Protein AF-A0A2V9K7S3-F1 (afdb_monomer_lite)

Foldseek 3Di:
DDDDDDDDDDDPDPPLPDLQQLPFDWDDDPPFIDGVPDTDDAQEDEADQADADPVRARHDDLVVLLVVLLVCSVVSGAEYEYQDQHPVSSVVSCNVSSHHYHHHHPLVVQVVVCVPPVSVVVSVVSVVVRVVD

Radius of gyration: 20.44 Å; chains: 1; bounding box: 36×41×75 Å

Sequence (133 aa):
MHANSATVASSPRPAQPEALSTSLRATVRGKFLWVGEEKFYIRGVTYGPFHPDPNGVSYPQPRVVEQDFAAIAANGLNTVRTYDVPPRWLLDLAEERGLRVMVGLQVEQRASFLDDAKVARQIKELVRSKVRA

pLDDT: mean 82.66, std 17.87, range [35.38, 97.94]

Structure (mmCIF, N/CA/C/O backbone):
data_AF-A0A2V9K7S3-F1
#
_entry.id   AF-A0A2V9K7S3-F1
#
loop_
_atom_site.group_PDB
_atom_site.id
_atom_site.type_symbol
_atom_site.label_atom_id
_atom_site.label_alt_id
_atom_site.label_comp_id
_atom_site.label_asym_id
_atom_site.label_entity_id
_atom_site.label_seq_id
_atom_site.pdbx_PDB_ins_code
_atom_site.Cartn_x
_atom_site.Cartn_y
_atom_site.Cartn_z
_atom_site.occupancy
_atom_site.B_iso_or_equiv
_atom_site.auth_seq_id
_atom_site.auth_comp_id
_atom_site.auth_asym_id
_atom_site.auth_atom_id
_atom_site.pdbx_PDB_model_num
ATOM 1 N N . MET A 1 1 ? 0.426 -26.180 53.635 1.00 41.84 1 MET A N 1
ATOM 2 C CA . MET A 1 1 ? 0.395 -26.171 52.157 1.00 41.84 1 MET A CA 1
ATOM 3 C C . MET A 1 1 ? -0.465 -24.989 51.730 1.00 41.84 1 MET A C 1
ATOM 5 O O . MET A 1 1 ? -1.677 -25.081 51.833 1.00 41.84 1 MET A O 1
ATOM 9 N N . HIS A 1 2 ? 0.142 -23.854 51.379 1.00 35.38 2 HIS A N 1
ATOM 10 C CA . HIS A 1 2 ? -0.584 -22.650 50.958 1.00 35.38 2 HIS A CA 1
ATOM 11 C C . HIS A 1 2 ? -0.548 -22.567 49.428 1.00 35.38 2 HIS A C 1
ATOM 13 O O . HIS A 1 2 ? 0.516 -22.347 48.853 1.00 35.38 2 HIS A O 1
ATOM 19 N N . ALA A 1 3 ? -1.688 -22.796 48.775 1.00 39.16 3 ALA A N 1
ATOM 20 C CA . ALA A 1 3 ? -1.844 -22.632 47.334 1.00 39.16 3 ALA A CA 1
ATOM 21 C C . ALA A 1 3 ? -2.161 -21.162 47.030 1.00 39.16 3 ALA A C 1
ATOM 23 O O . ALA A 1 3 ? -3.238 -20.670 47.362 1.00 39.16 3 ALA A O 1
ATOM 24 N N . ASN A 1 4 ? -1.209 -20.455 46.424 1.00 38.03 4 ASN A N 1
ATOM 25 C CA . ASN A 1 4 ? -1.393 -19.082 45.972 1.00 38.03 4 ASN A CA 1
ATOM 26 C C . ASN A 1 4 ? -2.030 -19.113 44.573 1.00 38.03 4 ASN A C 1
ATOM 28 O O . ASN A 1 4 ? -1.351 -19.385 43.585 1.00 38.03 4 ASN A O 1
ATOM 32 N N . SER A 1 5 ? -3.344 -18.900 44.495 1.00 44.62 5 SER A N 1
ATOM 33 C CA . SER A 1 5 ? -4.050 -18.751 43.218 1.00 44.62 5 SER A CA 1
ATOM 34 C C . SER A 1 5 ? -3.884 -17.316 42.729 1.00 44.62 5 SER A C 1
ATOM 36 O O . SER A 1 5 ? -4.606 -16.418 43.152 1.00 44.62 5 SER A O 1
ATOM 38 N N . ALA A 1 6 ? -2.903 -17.092 41.856 1.00 42.22 6 ALA A N 1
ATOM 39 C CA . ALA A 1 6 ? -2.756 -15.830 41.147 1.00 42.22 6 ALA A CA 1
ATOM 40 C C . ALA A 1 6 ? -3.720 -15.811 39.953 1.00 42.22 6 ALA A C 1
ATOM 42 O O . ALA A 1 6 ? -3.490 -16.459 38.933 1.00 42.22 6 ALA A O 1
ATOM 43 N N . THR A 1 7 ? -4.815 -15.066 40.091 1.00 44.69 7 THR A N 1
ATOM 44 C CA . THR A 1 7 ? -5.692 -14.692 38.981 1.00 44.69 7 THR A CA 1
ATOM 45 C C . THR A 1 7 ? -4.878 -13.893 37.966 1.00 44.69 7 THR A C 1
ATOM 47 O O . THR A 1 7 ? -4.470 -12.763 38.238 1.00 44.69 7 THR A O 1
ATOM 50 N N . VAL A 1 8 ? -4.618 -14.476 36.795 1.00 44.69 8 VAL A N 1
ATOM 51 C CA . VAL A 1 8 ? -3.992 -13.769 35.674 1.00 44.69 8 VAL A CA 1
ATOM 52 C C . VAL A 1 8 ? -5.015 -12.769 35.141 1.00 44.69 8 VAL A C 1
ATOM 54 O O . VAL A 1 8 ? -5.975 -13.144 34.470 1.00 44.69 8 VAL A O 1
ATOM 57 N N . ALA A 1 9 ? -4.838 -11.494 35.483 1.00 46.19 9 ALA A N 1
ATOM 58 C CA . ALA A 1 9 ? -5.613 -10.406 34.909 1.00 46.19 9 ALA A CA 1
ATOM 59 C C . ALA A 1 9 ? -5.381 -10.383 33.391 1.00 46.19 9 ALA A C 1
ATOM 61 O O . ALA A 1 9 ? -4.258 -10.176 32.926 1.00 46.19 9 ALA A O 1
ATOM 62 N N . SER A 1 10 ? -6.438 -10.626 32.615 1.00 46.31 10 SER A N 1
ATOM 63 C CA . SER A 1 10 ? -6.404 -10.511 31.161 1.00 46.31 10 SER A CA 1
ATOM 64 C C . SER A 1 10 ? -6.030 -9.080 30.789 1.00 46.31 10 SER A C 1
ATOM 66 O O . SER A 1 10 ? -6.754 -8.139 31.122 1.00 46.31 10 SER A O 1
ATOM 68 N N . SER A 1 11 ? -4.896 -8.914 30.115 1.00 43.00 11 SER A N 1
ATOM 69 C CA . SER A 1 11 ? -4.470 -7.625 29.580 1.00 43.00 11 SER A CA 1
ATOM 70 C C . SER A 1 11 ? -5.579 -7.058 28.683 1.00 43.00 11 SER A C 1
ATOM 72 O O . SER A 1 11 ? -6.165 -7.822 27.907 1.00 43.00 11 SER A O 1
ATOM 74 N N . PRO A 1 12 ? -5.894 -5.752 28.754 1.00 42.16 12 PRO A N 1
ATOM 75 C CA . PRO A 1 12 ? -6.865 -5.161 27.850 1.00 42.16 12 PRO A CA 1
ATOM 76 C C . PRO A 1 12 ? -6.378 -5.375 26.417 1.00 42.16 12 PRO A C 1
ATOM 78 O O . PRO A 1 12 ? -5.248 -5.020 26.071 1.00 42.16 12 PRO A O 1
ATOM 81 N N . ARG A 1 13 ? -7.226 -6.002 25.592 1.00 43.88 13 ARG A N 1
ATOM 82 C CA . ARG A 1 13 ? -7.010 -6.101 24.147 1.00 43.88 13 ARG A CA 1
ATOM 83 C C . ARG A 1 13 ? -6.736 -4.669 23.662 1.00 43.88 13 ARG A C 1
ATOM 85 O O . ARG A 1 13 ? -7.557 -3.803 23.974 1.00 43.88 13 ARG A O 1
ATOM 92 N N . PRO A 1 14 ? -5.608 -4.385 22.979 1.00 44.47 14 PRO A N 1
ATOM 93 C CA . PRO A 1 14 ? -5.368 -3.049 22.451 1.00 44.47 14 PRO A CA 1
ATOM 94 C C . PRO A 1 14 ? -6.609 -2.653 21.658 1.00 44.47 14 PRO A C 1
ATOM 96 O O . PRO A 1 14 ? -7.099 -3.464 20.865 1.00 44.47 14 PRO A O 1
ATOM 99 N N . ALA A 1 15 ? -7.157 -1.471 21.961 1.00 47.06 15 ALA A N 1
ATOM 100 C CA . ALA A 1 15 ? -8.336 -0.947 21.289 1.00 47.06 15 ALA A CA 1
ATOM 101 C C . ALA A 1 15 ? -8.159 -1.186 19.789 1.00 47.06 15 ALA A C 1
ATOM 103 O O . ALA A 1 15 ? -7.101 -0.857 19.239 1.00 47.06 15 ALA A O 1
ATOM 104 N N . GLN A 1 16 ? -9.133 -1.855 19.163 1.00 47.66 16 GLN A N 1
ATOM 105 C CA . GLN A 1 16 ? -9.128 -1.990 17.714 1.00 47.66 16 GLN A CA 1
ATOM 106 C C . GLN A 1 16 ? -9.009 -0.565 17.181 1.00 47.66 16 GLN A C 1
ATOM 108 O O . GLN A 1 16 ? -9.857 0.256 17.532 1.00 47.66 16 GLN A O 1
ATOM 113 N N . PRO A 1 17 ? -7.924 -0.226 16.465 1.00 52.06 17 PRO A N 1
ATOM 114 C CA . PRO A 1 17 ? -7.767 1.129 15.985 1.00 52.06 17 PRO A CA 1
ATOM 115 C C . PRO A 1 17 ? -8.982 1.409 15.123 1.00 52.06 17 PRO A C 1
ATOM 117 O O . PRO A 1 17 ? -9.282 0.609 14.231 1.00 52.06 17 PRO A O 1
ATOM 120 N N . GLU A 1 18 ? -9.692 2.489 15.446 1.00 56.56 18 GLU A N 1
ATOM 121 C CA . GLU A 1 18 ? -10.752 3.004 14.593 1.00 56.56 18 GLU A CA 1
ATOM 122 C C . GLU A 1 18 ? -10.210 2.990 13.168 1.00 56.56 18 GLU A C 1
ATOM 124 O O . GLU A 1 18 ? -9.086 3.438 12.913 1.00 56.56 18 GLU A O 1
ATOM 129 N N . ALA A 1 19 ? -10.934 2.321 12.271 1.00 57.72 19 ALA A N 1
ATOM 130 C CA . ALA A 1 19 ? -10.472 2.123 10.913 1.00 57.72 19 ALA A CA 1
ATOM 131 C C . ALA A 1 19 ? -10.294 3.504 10.277 1.00 57.72 19 ALA A C 1
ATOM 133 O O . ALA A 1 19 ? -11.262 4.159 9.897 1.00 57.72 19 ALA A O 1
ATOM 134 N N . LEU A 1 20 ? -9.042 3.963 10.220 1.00 63.09 20 LEU A N 1
ATOM 135 C CA . LEU A 1 20 ? -8.672 5.221 9.597 1.00 63.09 20 LEU A CA 1
ATOM 136 C C . LEU A 1 20 ? -9.272 5.263 8.203 1.00 63.09 20 LEU A C 1
ATOM 138 O O . LEU A 1 20 ? -8.989 4.371 7.402 1.00 63.09 20 LEU A O 1
ATOM 142 N N . SER A 1 21 ? -10.062 6.304 7.918 1.00 70.25 21 SER A N 1
ATOM 143 C CA . SER A 1 21 ? -10.736 6.456 6.628 1.00 70.25 21 SER A CA 1
ATOM 144 C C . SER A 1 21 ? -9.747 6.192 5.493 1.00 70.25 21 SER A C 1
ATOM 146 O O . SER A 1 21 ? -8.756 6.910 5.319 1.00 70.25 21 SER A O 1
ATOM 148 N N . THR A 1 22 ? -9.999 5.129 4.736 1.00 73.88 22 THR A N 1
ATOM 149 C CA . THR A 1 22 ? -9.253 4.745 3.531 1.00 73.88 22 THR A CA 1
ATOM 150 C C . THR A 1 22 ? -9.383 5.810 2.442 1.00 73.88 22 THR A C 1
ATOM 152 O O . THR A 1 22 ? -8.452 5.995 1.658 1.00 73.88 22 THR A O 1
ATOM 155 N N . SER A 1 23 ? -10.469 6.585 2.475 1.00 78.19 23 SER A N 1
ATOM 156 C CA . SER A 1 23 ? -10.797 7.671 1.548 1.00 78.19 23 SER A CA 1
ATOM 157 C C . SER A 1 23 ? -9.907 8.911 1.718 1.00 78.19 23 SER A C 1
ATOM 159 O O . SER A 1 23 ? -9.746 9.699 0.786 1.00 78.19 23 SER A O 1
ATOM 161 N N . LEU A 1 24 ? -9.292 9.102 2.892 1.00 89.56 24 LEU A N 1
ATOM 162 C CA . LEU A 1 24 ? -8.356 10.203 3.113 1.00 89.56 24 LEU A CA 1
ATOM 163 C C . LEU A 1 24 ? -6.993 9.914 2.474 1.00 89.56 24 LEU A C 1
ATOM 165 O O . LEU A 1 24 ? -6.425 8.822 2.588 1.00 89.56 24 LEU A O 1
ATOM 169 N N . ARG A 1 25 ? -6.415 10.930 1.831 1.00 91.38 25 ARG A N 1
ATOM 170 C CA . ARG A 1 25 ? -5.087 10.826 1.222 1.00 91.38 25 ARG A CA 1
ATOM 171 C C . ARG A 1 25 ? -4.004 10.741 2.299 1.00 91.38 25 ARG A C 1
ATOM 173 O O . ARG A 1 25 ? -3.931 11.596 3.179 1.00 91.38 25 ARG A O 1
ATOM 180 N N . ALA A 1 26 ? -3.118 9.752 2.180 1.00 92.88 26 ALA A N 1
ATOM 181 C CA . ALA A 1 26 ? -1.927 9.675 3.016 1.00 92.88 26 ALA A CA 1
ATOM 182 C C . ALA A 1 26 ? -0.937 10.799 2.660 1.00 92.88 26 ALA A C 1
ATOM 184 O O . ALA A 1 26 ? -0.692 11.081 1.483 1.00 92.88 26 ALA A O 1
ATOM 185 N N . THR A 1 27 ? -0.354 11.430 3.674 1.00 95.56 27 THR A N 1
ATOM 186 C CA . THR A 1 27 ? 0.618 12.523 3.538 1.00 95.56 27 THR A CA 1
ATOM 187 C C . THR A 1 27 ? 1.884 12.233 4.334 1.00 95.56 27 THR A C 1
ATOM 189 O O . THR A 1 27 ? 1.887 11.419 5.257 1.00 95.56 27 THR A O 1
ATOM 192 N N . VAL A 1 28 ? 2.979 12.894 3.964 1.00 97.06 28 VAL A N 1
ATOM 193 C CA . VAL A 1 28 ? 4.254 12.822 4.684 1.00 97.06 28 VAL A CA 1
ATOM 194 C C . VAL A 1 28 ? 4.374 14.059 5.569 1.00 97.06 28 VAL A C 1
ATOM 196 O O . VAL A 1 28 ? 4.297 15.179 5.068 1.00 97.06 28 VAL A O 1
ATOM 199 N N . ARG A 1 29 ? 4.593 13.870 6.875 1.00 96.25 29 ARG A N 1
ATOM 200 C CA . ARG A 1 29 ? 4.978 14.949 7.802 1.00 96.25 29 ARG A CA 1
ATOM 201 C C . ARG A 1 29 ? 6.294 14.553 8.475 1.00 96.25 29 ARG A C 1
ATOM 203 O O . ARG A 1 29 ? 6.337 13.641 9.308 1.00 96.25 29 ARG A O 1
ATOM 210 N N . GLY A 1 30 ? 7.388 15.197 8.069 1.00 95.25 30 GLY A N 1
ATOM 211 C CA . GLY A 1 30 ? 8.742 14.791 8.454 1.00 95.25 30 GLY A CA 1
ATOM 212 C C . GLY A 1 30 ? 9.060 13.376 7.958 1.00 95.2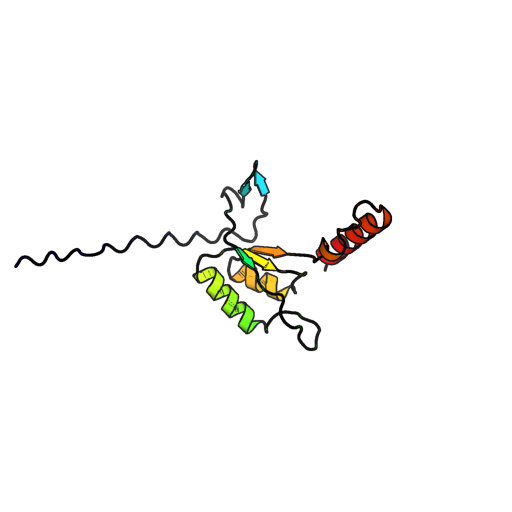5 30 GLY A C 1
ATOM 213 O O . GLY A 1 30 ? 8.969 13.102 6.768 1.00 95.25 30 GLY A O 1
ATOM 214 N N . LYS A 1 31 ? 9.401 12.463 8.875 1.00 94.38 31 LYS A N 1
ATOM 215 C CA . LYS A 1 31 ? 9.710 11.051 8.565 1.00 94.38 31 LYS A CA 1
ATOM 216 C C . LYS A 1 31 ? 8.521 10.091 8.692 1.00 94.38 31 LYS A C 1
ATOM 218 O O . LYS A 1 31 ? 8.712 8.879 8.665 1.00 94.38 31 LYS A O 1
ATOM 223 N N . PHE A 1 32 ? 7.318 10.609 8.928 1.00 96.50 32 PHE A N 1
ATOM 224 C CA . PHE A 1 32 ? 6.147 9.802 9.260 1.00 96.50 32 PHE A CA 1
ATOM 225 C C . PHE A 1 32 ? 5.029 9.969 8.233 1.00 96.50 32 PHE A C 1
ATOM 227 O O . PHE A 1 32 ? 4.883 11.033 7.628 1.00 96.50 32 PHE A O 1
ATOM 234 N N . LEU A 1 33 ? 4.225 8.917 8.082 1.00 95.81 33 LEU A N 1
ATOM 235 C CA . LEU A 1 33 ? 3.001 8.927 7.289 1.00 95.81 33 LEU A CA 1
ATOM 236 C C . LEU A 1 33 ? 1.817 9.344 8.159 1.00 95.81 33 LEU A C 1
ATOM 238 O O . LEU A 1 33 ? 1.763 8.999 9.339 1.00 95.81 33 LEU A O 1
ATOM 242 N N . TRP A 1 34 ? 0.883 10.076 7.566 1.00 95.94 34 TRP A N 1
ATOM 243 C CA . TRP A 1 34 ? -0.312 10.595 8.227 1.00 95.94 34 TRP A CA 1
ATOM 244 C C . TRP A 1 34 ? -1.537 10.419 7.343 1.00 95.94 34 TRP A C 1
ATOM 246 O O . TRP A 1 34 ? -1.446 10.565 6.124 1.00 95.94 34 TRP A O 1
ATOM 256 N N . VAL A 1 35 ? -2.678 10.135 7.962 1.00 93.62 35 VAL A N 1
ATOM 257 C CA . VAL A 1 35 ? -3.995 10.061 7.324 1.00 93.62 35 VAL A CA 1
ATOM 258 C C . VAL A 1 35 ? -4.918 10.984 8.110 1.00 93.62 35 VAL A C 1
ATOM 260 O O . VAL A 1 35 ? -5.186 10.734 9.281 1.00 93.62 35 VAL A O 1
ATOM 263 N N . GLY A 1 36 ? -5.356 12.082 7.489 1.00 92.00 36 GLY A N 1
ATOM 264 C CA . GLY A 1 36 ? -5.989 13.172 8.235 1.00 92.00 36 GLY A CA 1
ATOM 265 C C . GLY A 1 36 ? -5.032 13.728 9.294 1.00 92.00 36 GLY A C 1
ATOM 266 O O . GLY A 1 36 ? -3.879 14.034 8.982 1.00 92.00 36 GLY A O 1
ATOM 267 N N . GLU A 1 37 ? -5.499 13.800 10.539 1.00 92.25 37 GLU A N 1
ATOM 268 C CA . GLU A 1 37 ? -4.714 14.250 11.697 1.00 92.25 37 GLU A CA 1
ATOM 269 C C . GLU A 1 37 ? -4.098 13.111 12.509 1.00 92.25 37 GLU A C 1
ATOM 271 O O . GLU A 1 37 ? -3.504 13.342 13.559 1.00 92.25 37 GLU A O 1
ATOM 276 N N . GLU A 1 38 ? -4.175 11.880 12.012 1.00 92.12 38 GLU A N 1
ATOM 277 C CA . GLU A 1 38 ? -3.624 10.724 12.700 1.00 92.12 38 GLU A CA 1
ATOM 278 C C . GLU A 1 38 ? -2.346 10.223 12.046 1.00 92.12 38 GLU A C 1
ATOM 280 O O . GLU A 1 38 ? -2.221 10.094 10.822 1.00 92.12 38 GLU A O 1
ATOM 285 N N . LYS A 1 39 ? -1.374 9.898 12.896 1.00 94.81 39 LYS A N 1
ATOM 286 C CA . LYS A 1 39 ? -0.130 9.280 12.463 1.00 94.81 39 LYS A CA 1
ATOM 287 C C . LYS A 1 39 ? -0.396 7.835 12.052 1.00 94.81 39 LYS A C 1
ATOM 289 O O . LYS A 1 39 ? -0.786 7.001 12.865 1.00 94.81 39 LYS A O 1
ATOM 294 N N . PHE A 1 40 ? -0.103 7.524 10.798 1.00 95.06 40 PHE A N 1
ATOM 295 C CA . PHE A 1 40 ? -0.353 6.220 10.210 1.00 95.06 40 PHE A CA 1
ATOM 296 C C . PHE A 1 40 ? 0.857 5.294 10.372 1.00 95.06 40 PHE A C 1
ATOM 298 O O . PHE A 1 40 ? 1.889 5.457 9.716 1.00 95.06 40 PHE A O 1
ATOM 305 N N . TYR A 1 41 ? 0.719 4.294 11.243 1.00 95.62 41 TYR A N 1
ATOM 306 C CA . TYR A 1 41 ? 1.679 3.199 11.375 1.00 95.62 41 TYR A CA 1
ATOM 307 C C . TYR A 1 41 ? 1.263 2.029 10.482 1.00 95.62 41 TYR A C 1
ATOM 309 O O . TYR A 1 41 ? 0.220 1.410 10.702 1.00 95.62 41 TYR A O 1
ATOM 317 N N . ILE A 1 42 ? 2.090 1.708 9.486 1.00 95.50 42 ILE A N 1
ATOM 318 C CA . ILE A 1 42 ? 1.857 0.559 8.606 1.00 95.50 42 ILE A CA 1
ATOM 319 C C . ILE A 1 42 ? 2.068 -0.731 9.402 1.00 95.50 42 ILE A C 1
ATOM 321 O O . ILE A 1 42 ? 3.170 -1.010 9.870 1.00 95.50 42 ILE A O 1
ATOM 325 N N . ARG A 1 43 ? 1.013 -1.538 9.504 1.00 96.75 43 ARG A N 1
ATOM 326 C CA . ARG A 1 43 ? 1.049 -2.932 9.960 1.00 96.75 43 ARG A CA 1
ATOM 327 C C . ARG A 1 43 ? 0.660 -3.784 8.766 1.00 96.75 43 ARG A C 1
ATOM 329 O O . ARG A 1 43 ? -0.514 -4.095 8.564 1.00 96.75 43 ARG A O 1
ATOM 336 N N . GLY A 1 44 ? 1.651 -3.988 7.906 1.00 95.94 44 GLY A N 1
ATOM 337 C CA . GLY A 1 44 ? 1.461 -4.510 6.564 1.00 95.94 44 GLY A CA 1
ATOM 338 C C . GLY A 1 44 ? 1.779 -5.992 6.431 1.00 95.94 44 GLY A C 1
ATOM 339 O O . GLY A 1 44 ? 2.675 -6.495 7.104 1.00 95.94 44 GLY A O 1
ATOM 340 N N . VAL A 1 45 ? 1.094 -6.656 5.502 1.00 97.44 45 VAL A N 1
ATOM 341 C CA . VAL A 1 45 ? 1.429 -8.004 5.026 1.00 97.44 45 VAL A CA 1
ATOM 342 C C . VAL A 1 45 ? 1.565 -8.011 3.503 1.00 97.44 45 VAL A C 1
ATOM 344 O O . VAL A 1 45 ? 0.919 -7.231 2.805 1.00 97.44 45 VAL A O 1
ATOM 347 N N . THR A 1 46 ? 2.434 -8.860 2.965 1.00 95.94 46 THR A N 1
ATOM 348 C CA . THR A 1 46 ? 2.545 -9.090 1.518 1.00 95.94 46 THR A CA 1
ATOM 349 C C . THR A 1 46 ? 1.458 -10.046 1.045 1.00 95.94 46 THR A C 1
ATOM 351 O O . THR A 1 46 ? 1.251 -11.086 1.666 1.00 95.94 46 THR A O 1
ATOM 354 N N . TYR A 1 47 ? 0.801 -9.723 -0.067 1.00 95.38 47 TYR A N 1
ATOM 355 C CA . TYR A 1 47 ? -0.260 -10.539 -0.651 1.00 95.38 47 TYR A CA 1
ATOM 356 C C . TYR A 1 47 ? 0.114 -10.924 -2.089 1.00 95.38 47 TYR A C 1
ATOM 358 O O . TYR A 1 47 ? 0.036 -10.107 -3.010 1.00 95.38 47 TYR A O 1
ATOM 366 N N . GLY A 1 48 ? 0.584 -12.163 -2.256 1.00 90.38 48 GLY A N 1
ATOM 367 C CA . GLY A 1 48 ? 1.116 -12.708 -3.508 1.00 90.38 48 GLY A CA 1
ATOM 368 C C . GLY A 1 48 ? 2.654 -12.721 -3.580 1.00 90.38 48 GLY A C 1
ATOM 369 O O . GLY A 1 48 ? 3.315 -12.491 -2.564 1.00 90.38 48 GLY A O 1
ATOM 370 N N . PRO A 1 49 ? 3.234 -12.975 -4.769 1.00 86.31 49 PRO A N 1
ATOM 371 C CA . PRO A 1 49 ? 2.538 -13.285 -6.021 1.00 86.31 49 PRO A CA 1
ATOM 372 C C . PRO A 1 49 ? 1.857 -14.661 -5.977 1.00 86.31 49 PRO A C 1
ATOM 374 O O . PRO A 1 49 ? 2.386 -15.602 -5.390 1.00 86.31 49 PRO A O 1
ATOM 377 N N . PHE A 1 50 ? 0.688 -14.774 -6.607 1.00 89.94 50 PHE A N 1
ATOM 378 C CA . PHE A 1 50 ? -0.026 -16.043 -6.763 1.00 89.94 50 PHE A CA 1
ATOM 379 C C . PHE A 1 50 ? 0.131 -16.580 -8.185 1.00 89.94 50 PHE A C 1
ATOM 381 O O . PHE A 1 50 ? 0.493 -15.842 -9.103 1.00 89.94 50 PHE A O 1
ATOM 388 N N . HIS A 1 51 ? -0.155 -17.869 -8.369 1.00 86.31 51 HIS A N 1
ATOM 389 C CA . HIS A 1 51 ? -0.222 -18.449 -9.705 1.00 86.31 51 HIS A CA 1
ATOM 390 C C . HIS A 1 51 ? -1.360 -17.779 -10.499 1.00 86.31 51 HIS A C 1
ATOM 392 O O . HIS A 1 51 ? -2.466 -17.677 -9.961 1.00 86.31 51 HIS A O 1
ATOM 398 N N . PRO A 1 52 ? -1.122 -17.327 -11.745 1.00 83.38 52 PRO A N 1
ATOM 399 C CA . PRO A 1 52 ? -2.165 -16.728 -12.566 1.00 83.38 52 PRO A CA 1
ATOM 400 C C . PRO A 1 52 ? -3.273 -17.730 -12.888 1.00 83.38 52 PRO A C 1
ATOM 402 O O . PRO A 1 52 ? -3.018 -18.919 -13.103 1.00 83.38 52 PRO A O 1
ATOM 405 N N . ASP A 1 53 ? -4.507 -17.243 -12.933 1.00 82.12 53 ASP A N 1
ATOM 406 C CA . ASP A 1 53 ? -5.635 -17.981 -13.491 1.00 82.12 53 ASP A CA 1
ATOM 407 C C . ASP A 1 53 ? -5.544 -18.045 -15.040 1.00 82.12 53 ASP A C 1
ATOM 409 O O . ASP A 1 53 ? -4.661 -17.424 -15.643 1.00 82.12 53 ASP A O 1
ATOM 413 N N . PRO A 1 54 ? -6.445 -18.776 -15.727 1.00 83.75 54 PRO A N 1
ATOM 414 C CA . PRO A 1 54 ? -6.472 -18.816 -17.193 1.00 83.75 54 PRO A CA 1
ATOM 415 C C . PRO A 1 54 ? -6.660 -17.452 -17.880 1.00 83.75 54 PRO A C 1
ATOM 417 O O . PRO A 1 54 ? -6.358 -17.329 -19.064 1.00 83.75 54 PRO A O 1
ATOM 420 N N . ASN A 1 55 ? -7.138 -16.432 -17.159 1.00 79.12 55 ASN A N 1
ATOM 421 C CA . ASN A 1 55 ? -7.298 -15.062 -17.651 1.00 79.12 55 ASN A CA 1
ATOM 422 C C . ASN A 1 55 ? -6.060 -14.189 -17.371 1.00 79.12 55 ASN A C 1
ATOM 424 O O . ASN A 1 55 ? -6.071 -12.993 -17.663 1.00 79.12 55 ASN A O 1
ATOM 428 N N . GLY A 1 56 ? -4.994 -14.763 -16.802 1.00 78.31 56 GLY A N 1
ATOM 429 C CA . GLY A 1 56 ? -3.761 -14.061 -16.455 1.00 78.31 56 GLY A CA 1
ATOM 430 C C . GLY A 1 56 ? -3.835 -13.263 -15.149 1.00 78.31 56 GLY A C 1
ATOM 431 O O . GLY A 1 56 ? -2.917 -12.495 -14.862 1.00 78.31 56 GLY A O 1
ATOM 432 N N . VAL A 1 57 ? -4.894 -13.422 -14.347 1.00 80.19 57 VAL A N 1
ATOM 433 C CA . VAL A 1 57 ? -5.042 -12.735 -13.059 1.00 80.19 57 VAL A CA 1
ATOM 434 C C . VAL A 1 57 ? -4.308 -13.520 -11.978 1.00 80.19 57 VAL A C 1
ATOM 436 O O . VAL A 1 57 ? -4.701 -14.622 -11.606 1.00 80.19 57 VAL A O 1
ATOM 439 N N . SER A 1 58 ? -3.250 -12.925 -11.433 1.00 87.69 58 SER A N 1
ATOM 440 C CA . SER A 1 58 ? -2.410 -13.517 -10.381 1.00 87.69 58 SER A CA 1
ATOM 441 C C . SER A 1 58 ? -2.955 -13.286 -8.969 1.00 87.69 58 SER A C 1
ATOM 443 O O . SER A 1 58 ? -2.202 -12.902 -8.072 1.00 87.69 58 SER A O 1
ATOM 445 N N . TYR A 1 59 ? -4.258 -13.506 -8.771 1.00 91.44 59 TYR A N 1
ATOM 446 C CA . TYR A 1 59 ? -4.922 -13.445 -7.465 1.00 91.44 59 TYR A CA 1
ATOM 447 C C . TYR A 1 59 ? -5.946 -14.577 -7.312 1.00 91.44 59 TYR A C 1
ATOM 449 O O . TYR A 1 59 ? -6.528 -15.008 -8.310 1.00 91.44 59 TYR A O 1
ATOM 457 N N . PRO A 1 60 ? -6.203 -15.047 -6.077 1.00 92.62 60 PRO A N 1
ATOM 458 C CA . PRO A 1 60 ? -7.298 -15.967 -5.802 1.00 92.62 60 PRO A CA 1
ATOM 459 C C . PRO A 1 60 ? -8.657 -15.404 -6.239 1.00 92.62 60 PRO A C 1
AT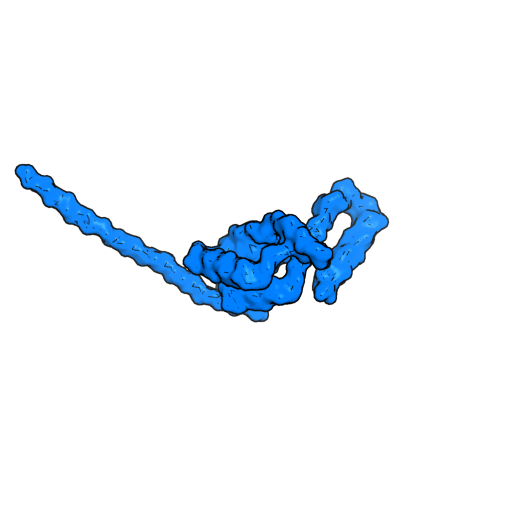OM 461 O O . PRO A 1 60 ? -8.823 -14.204 -6.459 1.00 92.62 60 PRO A O 1
ATOM 464 N N . GLN A 1 61 ? -9.657 -16.283 -6.307 1.00 92.75 61 GLN A N 1
ATOM 465 C CA . GLN A 1 61 ? -11.043 -15.893 -6.573 1.00 92.75 61 GLN A CA 1
ATOM 466 C C . GLN A 1 61 ? -11.510 -14.811 -5.576 1.00 92.75 61 GLN A C 1
ATOM 468 O O . GLN A 1 61 ? -11.170 -14.917 -4.395 1.00 92.75 61 GLN A O 1
ATOM 473 N N . PRO A 1 62 ? -12.344 -13.830 -5.982 1.00 94.06 62 PRO A N 1
ATOM 474 C CA . PRO A 1 62 ? -12.722 -12.699 -5.126 1.00 94.06 62 PRO A CA 1
ATOM 475 C C . PRO A 1 62 ? -13.251 -13.085 -3.739 1.00 94.06 62 PRO A C 1
ATOM 477 O O . PRO A 1 62 ? -12.897 -12.452 -2.752 1.00 94.06 62 PRO A O 1
ATOM 480 N N . ARG A 1 63 ? -14.022 -14.178 -3.636 1.00 95.31 63 ARG A N 1
ATOM 481 C CA . ARG A 1 63 ? -14.525 -14.694 -2.347 1.00 95.31 63 ARG A CA 1
ATOM 482 C C . ARG A 1 63 ? -13.415 -15.127 -1.387 1.00 95.31 63 ARG A C 1
ATOM 484 O O . ARG A 1 63 ? -13.571 -14.992 -0.181 1.00 95.31 63 ARG A O 1
ATOM 491 N N . VAL A 1 64 ? -12.315 -15.668 -1.909 1.00 96.12 64 VAL A N 1
ATOM 492 C CA . VAL A 1 64 ? -11.150 -16.056 -1.100 1.00 96.12 64 VAL A CA 1
ATOM 493 C C . VAL A 1 64 ? -10.422 -14.802 -0.629 1.00 96.12 64 VAL A C 1
ATOM 495 O O . VAL A 1 64 ? -10.146 -14.670 0.556 1.00 96.12 64 VAL A O 1
ATOM 498 N N . VAL A 1 65 ? -10.202 -13.839 -1.530 1.00 96.94 65 VAL A N 1
ATOM 499 C CA . VAL A 1 65 ? -9.560 -12.559 -1.185 1.00 96.94 65 VAL A CA 1
ATOM 500 C C . VAL A 1 65 ? -10.357 -11.797 -0.126 1.00 96.94 65 VAL A C 1
ATOM 502 O O . VAL A 1 65 ? -9.777 -11.247 0.805 1.00 96.94 65 VAL A O 1
ATOM 505 N N . GLU A 1 66 ? -11.686 -11.800 -0.220 1.00 97.19 66 GLU A N 1
ATOM 506 C CA . GLU A 1 66 ? -12.564 -11.196 0.782 1.00 97.19 66 GLU A CA 1
ATOM 507 C C . GLU A 1 66 ? -12.361 -11.815 2.177 1.00 97.19 66 GLU A C 1
ATOM 509 O O . GLU A 1 66 ? -12.248 -11.087 3.168 1.00 97.19 66 GLU A O 1
ATOM 514 N N . GLN A 1 67 ? -12.292 -13.148 2.256 1.00 97.94 67 GLN A N 1
ATOM 515 C CA . GLN A 1 67 ? -12.050 -13.880 3.503 1.00 97.94 67 GLN A CA 1
ATOM 516 C C . GLN A 1 67 ? -10.647 -13.606 4.053 1.00 97.94 67 GLN A C 1
ATOM 518 O O . GLN A 1 67 ? -10.497 -13.351 5.250 1.00 97.94 67 GLN A O 1
ATOM 523 N N . ASP A 1 68 ? -9.638 -13.590 3.183 1.00 97.81 68 ASP A N 1
ATOM 524 C CA . ASP A 1 68 ? -8.261 -13.269 3.549 1.00 97.81 68 ASP A CA 1
ATOM 525 C C . 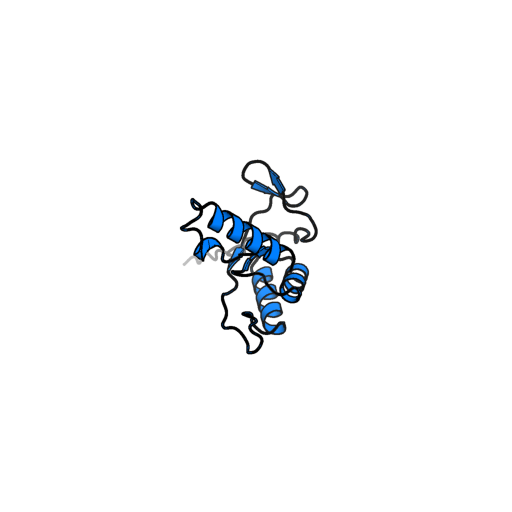ASP A 1 68 ? -8.165 -11.850 4.118 1.00 97.81 68 ASP A C 1
ATOM 527 O O . ASP A 1 68 ? -7.584 -11.640 5.182 1.00 97.81 68 ASP A O 1
ATOM 531 N N . PHE A 1 69 ? -8.770 -10.862 3.455 1.00 97.88 69 PHE A N 1
ATOM 532 C CA . PHE A 1 69 ? -8.746 -9.467 3.899 1.00 97.88 69 PHE A CA 1
ATOM 533 C C . PHE A 1 69 ? -9.503 -9.274 5.211 1.00 97.88 69 PHE A C 1
ATOM 535 O O . PHE A 1 69 ? -9.028 -8.548 6.087 1.00 97.88 69 PHE A O 1
ATOM 542 N N . ALA A 1 70 ? -10.629 -9.967 5.393 1.00 97.12 70 ALA A N 1
ATOM 543 C CA . ALA A 1 70 ? -11.336 -9.986 6.667 1.00 97.12 70 ALA A CA 1
ATOM 544 C C . ALA A 1 70 ? -10.453 -10.557 7.790 1.00 97.12 70 ALA A C 1
ATOM 546 O O . ALA A 1 70 ? -10.376 -9.968 8.870 1.00 97.12 70 ALA A O 1
ATOM 547 N N . ALA A 1 71 ? -9.732 -11.653 7.536 1.00 97.88 71 ALA A N 1
ATOM 548 C CA . ALA A 1 71 ? -8.811 -12.239 8.504 1.00 97.88 71 ALA A CA 1
ATOM 549 C C . ALA A 1 71 ? -7.621 -11.311 8.810 1.00 97.88 71 ALA A C 1
ATOM 551 O O . ALA A 1 71 ? -7.258 -11.137 9.974 1.00 97.88 71 ALA A O 1
ATOM 552 N N . ILE A 1 72 ? -7.038 -10.672 7.794 1.00 97.38 72 ILE A N 1
ATOM 553 C CA . ILE A 1 72 ? -5.945 -9.696 7.933 1.00 97.38 72 ILE A CA 1
ATOM 554 C C . ILE A 1 72 ? -6.385 -8.533 8.833 1.00 97.38 72 ILE A C 1
ATOM 556 O O . ILE A 1 72 ? -5.715 -8.237 9.827 1.00 97.38 72 ILE A O 1
ATOM 560 N N . ALA A 1 73 ? -7.536 -7.925 8.537 1.00 95.94 73 ALA A N 1
ATOM 561 C CA . ALA A 1 73 ? -8.092 -6.831 9.330 1.00 95.94 73 ALA A CA 1
ATOM 562 C C . ALA A 1 73 ? -8.421 -7.271 10.769 1.00 95.94 73 ALA A C 1
ATOM 564 O O . ALA A 1 73 ? -8.067 -6.582 11.728 1.00 95.94 73 ALA A O 1
ATOM 565 N N . ALA A 1 74 ? -9.021 -8.455 10.946 1.00 95.94 74 ALA A N 1
ATOM 566 C CA . ALA A 1 74 ? -9.352 -9.007 12.262 1.00 95.94 74 ALA A CA 1
ATOM 567 C C . ALA A 1 74 ? -8.114 -9.267 13.141 1.00 95.94 74 ALA A C 1
ATOM 569 O O . ALA A 1 74 ? -8.200 -9.183 14.367 1.00 95.94 74 ALA A O 1
ATOM 570 N N . ASN A 1 75 ? -6.953 -9.524 12.530 1.00 97.06 75 ASN A N 1
ATOM 571 C CA . ASN A 1 75 ? -5.664 -9.654 13.216 1.00 97.06 75 ASN A CA 1
ATOM 572 C C . ASN A 1 75 ? -4.965 -8.301 13.468 1.00 97.06 75 ASN A C 1
ATOM 574 O O . ASN A 1 75 ? -3.822 -8.261 13.921 1.00 97.06 75 ASN A O 1
ATOM 578 N N . GLY A 1 76 ? -5.636 -7.176 13.201 1.00 94.56 76 GLY A N 1
ATOM 579 C CA . GLY A 1 76 ? -5.126 -5.832 13.475 1.00 94.56 76 GLY A CA 1
ATOM 580 C C . GLY A 1 76 ? -4.116 -5.315 12.450 1.00 94.56 76 GLY A C 1
ATOM 581 O O . GLY A 1 76 ? -3.487 -4.279 12.684 1.00 94.56 76 GLY A O 1
ATOM 582 N N . LEU A 1 77 ? -3.949 -5.998 11.316 1.00 97.69 77 LEU A N 1
ATOM 583 C CA . LEU A 1 77 ? -3.200 -5.471 10.178 1.00 97.69 77 LEU A CA 1
ATOM 584 C C . LEU A 1 77 ? -4.052 -4.426 9.447 1.00 97.69 77 LEU A C 1
ATOM 586 O O . LEU A 1 77 ? -5.277 -4.471 9.482 1.00 97.69 77 LEU A O 1
ATOM 590 N N . ASN A 1 78 ? -3.404 -3.452 8.811 1.00 96.12 78 ASN A N 1
ATOM 591 C CA . ASN A 1 78 ? -4.093 -2.323 8.166 1.00 96.12 78 ASN A CA 1
ATOM 592 C C . ASN A 1 78 ? -3.620 -2.043 6.736 1.00 96.12 78 ASN A C 1
ATOM 594 O O . ASN A 1 78 ? -4.081 -1.093 6.106 1.00 96.12 78 ASN A O 1
ATOM 598 N N . THR A 1 79 ? -2.652 -2.815 6.242 1.00 97.50 79 THR A N 1
ATOM 599 C CA . THR A 1 79 ? -2.060 -2.598 4.923 1.00 97.50 79 THR A CA 1
ATOM 600 C C . THR A 1 79 ? -1.768 -3.930 4.247 1.00 97.50 79 THR A C 1
ATOM 602 O O . THR A 1 79 ? -1.246 -4.849 4.876 1.00 97.50 79 THR A O 1
ATOM 605 N N . VAL A 1 80 ? -2.031 -4.018 2.949 1.00 97.31 80 VAL A N 1
ATOM 606 C CA . VAL A 1 80 ? -1.552 -5.114 2.102 1.00 97.31 80 VAL A CA 1
ATOM 607 C C . VAL A 1 80 ? -0.597 -4.564 1.053 1.00 97.31 80 VAL A C 1
ATOM 609 O O . VAL A 1 80 ? -0.826 -3.494 0.493 1.00 97.31 80 VAL A O 1
ATOM 612 N N . ARG A 1 81 ? 0.503 -5.269 0.794 1.00 96.12 81 ARG A N 1
ATOM 613 C CA . ARG A 1 81 ? 1.421 -4.957 -0.305 1.00 96.12 81 ARG A CA 1
ATOM 614 C C . ARG A 1 81 ? 1.221 -5.960 -1.427 1.00 96.12 81 ARG A C 1
ATOM 616 O O . ARG A 1 81 ? 1.403 -7.156 -1.206 1.00 96.12 81 ARG A O 1
ATOM 623 N N . THR A 1 82 ? 0.921 -5.466 -2.620 1.00 94.19 82 THR A N 1
ATOM 624 C CA . THR A 1 82 ? 0.895 -6.278 -3.839 1.00 94.19 82 THR A CA 1
ATOM 625 C C . THR A 1 82 ? 2.208 -6.142 -4.596 1.00 94.19 82 THR A C 1
ATOM 627 O O . THR A 1 82 ? 2.975 -5.196 -4.395 1.00 94.19 82 THR A O 1
ATOM 630 N N . TYR A 1 83 ? 2.484 -7.107 -5.468 1.00 88.06 83 TYR A N 1
ATOM 631 C CA . TYR A 1 83 ? 3.693 -7.098 -6.289 1.00 88.06 83 TYR A CA 1
ATOM 632 C C . TYR A 1 83 ? 3.474 -6.464 -7.661 1.00 88.06 83 TYR A C 1
ATOM 634 O O . TYR A 1 83 ? 4.412 -5.882 -8.191 1.00 88.06 83 TYR A O 1
ATOM 642 N N . ASP A 1 84 ? 2.256 -6.535 -8.195 1.00 86.75 84 ASP A N 1
ATOM 643 C CA . ASP A 1 84 ? 1.849 -5.861 -9.429 1.00 86.75 84 ASP A CA 1
ATOM 644 C C . ASP A 1 84 ? 0.563 -5.049 -9.192 1.00 86.75 84 ASP A C 1
ATOM 646 O O . ASP A 1 84 ? -0.024 -5.106 -8.101 1.00 86.75 84 ASP A O 1
ATOM 650 N N . VAL A 1 85 ? 0.126 -4.310 -10.214 1.00 90.50 85 VAL A N 1
ATOM 651 C CA . VAL A 1 85 ? -1.140 -3.571 -10.229 1.00 90.50 85 VAL A CA 1
ATOM 652 C C . VAL A 1 85 ? -2.283 -4.559 -9.996 1.00 90.50 85 VAL A C 1
ATOM 654 O O . VAL A 1 85 ? -2.501 -5.443 -10.829 1.00 90.50 85 VAL A O 1
ATOM 657 N N . PRO A 1 86 ? -2.996 -4.474 -8.859 1.00 91.69 86 PRO A N 1
ATOM 658 C CA . PRO A 1 86 ? -4.120 -5.355 -8.613 1.00 91.69 86 PRO A CA 1
ATOM 659 C C . PRO A 1 86 ? -5.321 -4.953 -9.478 1.00 91.69 86 PRO A C 1
ATOM 661 O O . PRO A 1 86 ? -5.464 -3.780 -9.830 1.00 91.69 86 PRO A O 1
ATOM 664 N N . PRO A 1 87 ? -6.224 -5.894 -9.789 1.00 92.12 87 PRO A N 1
ATOM 665 C CA . PRO A 1 87 ? -7.492 -5.550 -10.413 1.00 92.12 87 PRO A CA 1
ATOM 666 C C . PRO A 1 87 ? -8.336 -4.672 -9.476 1.00 92.12 87 PRO A C 1
ATOM 668 O O . PRO A 1 87 ? -8.260 -4.800 -8.253 1.00 92.12 87 PRO A O 1
ATOM 671 N N . ARG A 1 88 ? -9.190 -3.814 -10.047 1.00 92.62 88 ARG A N 1
ATOM 672 C CA . ARG A 1 88 ? -9.998 -2.849 -9.279 1.00 92.62 88 ARG A CA 1
ATOM 673 C C . ARG A 1 88 ? -10.845 -3.493 -8.179 1.00 92.62 88 ARG A C 1
ATOM 675 O O . ARG A 1 88 ? -10.852 -2.981 -7.069 1.00 92.62 88 ARG A O 1
ATOM 682 N N . TRP A 1 89 ? -11.453 -4.650 -8.450 1.00 94.44 89 TRP A N 1
ATOM 683 C CA . TRP A 1 89 ? -12.270 -5.363 -7.461 1.00 94.44 89 TRP A CA 1
ATOM 684 C C . TRP A 1 89 ? -11.491 -5.719 -6.186 1.00 94.4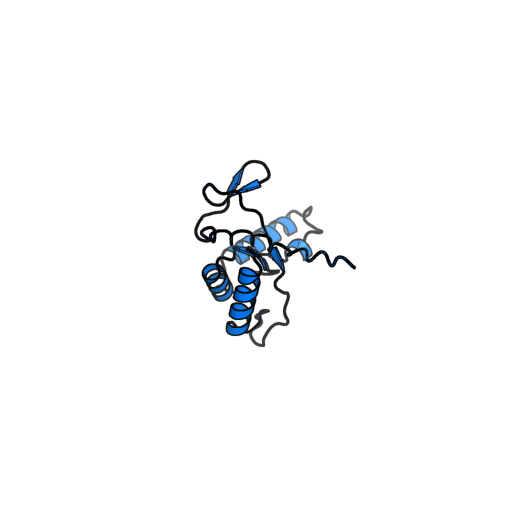4 89 TRP A C 1
ATOM 686 O O . TRP A 1 89 ? -12.074 -5.789 -5.112 1.00 94.44 89 TRP A O 1
ATOM 696 N N . LEU A 1 90 ? -10.172 -5.924 -6.272 1.00 95.19 90 LEU A N 1
ATOM 697 C CA . LEU A 1 90 ? -9.340 -6.184 -5.095 1.00 95.19 90 LEU A CA 1
ATOM 698 C C . LEU A 1 90 ? -9.167 -4.909 -4.263 1.00 95.19 90 LEU A C 1
ATOM 700 O O . LEU A 1 90 ? -9.158 -4.980 -3.038 1.00 95.19 90 LEU A O 1
ATOM 704 N N . LEU A 1 91 ? -9.056 -3.746 -4.914 1.00 95.00 91 LEU A N 1
ATOM 705 C CA . LEU A 1 91 ? -9.004 -2.451 -4.231 1.00 95.00 91 LEU A CA 1
ATOM 706 C C . LEU A 1 91 ? -10.333 -2.135 -3.538 1.00 95.00 91 LEU A C 1
ATOM 708 O O . LEU A 1 91 ? -10.306 -1.681 -2.397 1.00 95.00 91 LEU A O 1
ATOM 712 N N . ASP A 1 92 ? -11.458 -2.436 -4.191 1.00 95.38 92 ASP A N 1
ATOM 713 C CA . ASP A 1 92 ? -12.795 -2.267 -3.612 1.00 95.38 92 ASP A CA 1
ATOM 714 C C . ASP A 1 92 ? -12.937 -3.133 -2.338 1.00 95.38 92 ASP A C 1
ATOM 716 O O . ASP A 1 92 ? -13.275 -2.626 -1.269 1.00 95.38 92 ASP A O 1
ATOM 720 N N . LEU A 1 93 ? -12.536 -4.413 -2.393 1.00 96.44 93 LEU A N 1
ATOM 721 C CA . LEU A 1 93 ? -12.518 -5.299 -1.216 1.00 96.44 93 LEU A CA 1
ATOM 722 C C . LEU A 1 93 ? -11.571 -4.811 -0.107 1.00 96.44 93 LEU A C 1
ATOM 724 O O . LEU A 1 93 ? -11.863 -4.974 1.079 1.00 96.44 93 LEU A O 1
ATOM 728 N N . ALA A 1 94 ? -10.415 -4.241 -0.460 1.00 96.06 94 ALA A N 1
ATOM 729 C CA . ALA A 1 94 ? -9.498 -3.677 0.529 1.00 96.06 94 ALA A CA 1
ATOM 730 C C . ALA A 1 94 ? -10.141 -2.488 1.255 1.00 96.06 94 ALA A C 1
ATOM 732 O O . ALA A 1 94 ? -10.075 -2.417 2.483 1.00 96.06 94 ALA A O 1
ATOM 733 N N . GLU A 1 95 ? -10.798 -1.594 0.512 1.00 94.44 95 GLU A N 1
ATOM 734 C CA . GLU A 1 95 ? -11.517 -0.448 1.067 1.00 94.44 95 GLU A CA 1
ATOM 735 C C . GLU A 1 95 ? -12.640 -0.894 2.014 1.00 94.44 95 GLU A C 1
ATOM 737 O O . GLU A 1 95 ? -12.697 -0.414 3.148 1.00 94.44 95 GLU A O 1
ATOM 742 N N . GLU A 1 96 ? -13.456 -1.873 1.611 1.00 94.19 96 GLU A N 1
ATOM 743 C CA . GLU A 1 96 ? -14.536 -2.444 2.432 1.00 94.19 96 GLU A CA 1
ATOM 744 C C . GLU A 1 96 ? -14.046 -3.050 3.757 1.00 94.19 96 GLU A C 1
ATOM 746 O O . GLU A 1 96 ? -14.782 -3.093 4.746 1.00 94.19 96 GLU A O 1
ATOM 751 N N . ARG A 1 97 ? -12.796 -3.529 3.799 1.00 94.75 97 ARG A N 1
ATOM 752 C CA . ARG A 1 97 ? -12.163 -4.091 5.005 1.00 94.75 97 ARG A CA 1
ATOM 753 C C . ARG A 1 97 ? -11.281 -3.087 5.753 1.00 94.75 97 ARG A C 1
ATOM 755 O O . ARG A 1 97 ? -10.616 -3.470 6.714 1.00 94.75 97 ARG A O 1
ATOM 762 N N . GLY A 1 98 ? -11.272 -1.815 5.346 1.00 93.38 98 GLY A N 1
ATOM 763 C CA . GLY A 1 98 ? -10.463 -0.767 5.976 1.00 93.38 98 GLY A CA 1
ATOM 764 C C . GLY A 1 98 ? -8.953 -0.957 5.784 1.00 93.38 98 GLY A C 1
ATOM 765 O O . GLY A 1 98 ? -8.152 -0.461 6.579 1.00 93.38 98 GLY A O 1
ATOM 766 N N . LEU A 1 99 ? -8.547 -1.695 4.749 1.00 96.25 99 LEU A N 1
ATOM 767 C CA . LEU A 1 99 ? -7.153 -1.952 4.409 1.00 96.25 99 LEU A CA 1
ATOM 768 C C . LEU A 1 99 ? -6.662 -0.941 3.371 1.00 96.25 99 LEU A C 1
ATOM 770 O O . LEU A 1 99 ? -7.324 -0.652 2.376 1.00 96.25 99 LEU A O 1
ATOM 774 N N . ARG A 1 100 ? -5.442 -0.437 3.560 1.00 95.62 100 ARG A N 1
ATOM 775 C CA . ARG A 1 100 ? -4.730 0.329 2.527 1.00 95.62 100 ARG A CA 1
ATOM 776 C C . ARG A 1 100 ? -3.882 -0.599 1.665 1.00 95.62 100 ARG A C 1
ATOM 778 O O . ARG A 1 100 ? -3.322 -1.574 2.160 1.00 95.62 100 ARG A O 1
ATOM 785 N N . VAL A 1 101 ? -3.728 -0.269 0.386 1.00 95.88 101 VAL A N 1
ATOM 786 C CA . VAL A 1 101 ? -2.938 -1.077 -0.554 1.00 95.88 101 VAL A CA 1
ATOM 787 C C . VAL A 1 101 ? -1.660 -0.342 -0.949 1.00 95.88 101 VAL A C 1
ATOM 789 O O . VAL A 1 101 ? -1.698 0.774 -1.464 1.00 95.88 101 VAL A O 1
ATOM 792 N N . MET A 1 102 ? -0.514 -0.979 -0.719 1.00 95.31 102 MET A N 1
ATOM 793 C CA . MET A 1 102 ? 0.777 -0.576 -1.270 1.00 95.31 102 MET A CA 1
ATOM 794 C C . MET A 1 102 ? 1.000 -1.328 -2.583 1.00 95.31 102 MET A C 1
ATOM 796 O O . MET A 1 102 ? 1.374 -2.501 -2.578 1.00 95.31 102 MET A O 1
ATOM 800 N N . VAL A 1 103 ? 0.763 -0.647 -3.704 1.00 93.31 103 VAL A N 1
ATOM 801 C CA . VAL A 1 103 ? 0.868 -1.247 -5.039 1.00 93.31 103 VAL A CA 1
ATOM 802 C C . VAL A 1 103 ? 2.327 -1.288 -5.495 1.00 93.31 103 VAL A C 1
ATOM 804 O O . VAL A 1 103 ? 2.943 -0.249 -5.737 1.00 93.31 103 VAL A O 1
ATOM 807 N N . GLY A 1 104 ? 2.882 -2.494 -5.611 1.00 89.06 104 GLY A N 1
ATOM 808 C CA . GLY A 1 104 ? 4.140 -2.740 -6.316 1.00 89.06 104 GLY A CA 1
ATOM 809 C C . GLY A 1 104 ? 3.948 -2.719 -7.836 1.00 89.06 104 GLY A C 1
ATOM 810 O O . GLY A 1 104 ? 2.863 -3.008 -8.330 1.00 89.06 104 GLY A O 1
ATOM 811 N N . LEU A 1 105 ? 4.999 -2.366 -8.585 1.00 83.50 105 LEU A N 1
ATOM 812 C CA . LEU A 1 105 ? 4.958 -2.288 -10.058 1.00 83.50 105 LEU A CA 1
ATOM 813 C C . LEU A 1 105 ? 5.952 -3.230 -10.762 1.00 83.50 105 LEU A C 1
ATOM 815 O O . LEU A 1 105 ? 6.000 -3.234 -11.996 1.00 83.50 105 LEU A O 1
ATOM 819 N N . GLN A 1 106 ? 6.739 -4.001 -10.002 1.00 73.62 106 GLN A N 1
ATOM 820 C CA . GLN A 1 106 ? 7.849 -4.852 -10.467 1.00 73.62 106 GLN A CA 1
ATOM 821 C C . GLN A 1 106 ? 8.890 -4.145 -11.360 1.00 73.62 106 GLN A C 1
ATOM 823 O O . GLN A 1 106 ? 9.638 -4.788 -12.098 1.00 73.62 106 GLN A O 1
ATOM 828 N N . VAL A 1 107 ? 8.971 -2.811 -11.312 1.00 67.38 107 VAL A N 1
ATOM 829 C CA . VAL A 1 107 ? 9.936 -2.017 -12.098 1.00 67.38 107 VAL A CA 1
ATOM 830 C C . VAL A 1 107 ? 11.386 -2.286 -11.692 1.00 67.38 107 VAL A C 1
ATOM 832 O O . VAL A 1 107 ? 12.302 -2.089 -12.491 1.00 67.38 107 VAL A O 1
ATOM 835 N N . GLU A 1 108 ? 11.589 -2.799 -10.481 1.00 60.75 108 GLU A N 1
ATOM 836 C CA . GLU A 1 108 ? 12.866 -3.236 -9.927 1.00 60.75 108 GLU A CA 1
ATOM 837 C C . GLU A 1 108 ? 13.585 -4.283 -10.789 1.00 60.75 108 GLU A C 1
ATOM 839 O O . GLU A 1 108 ? 14.812 -4.275 -10.835 1.00 60.75 108 GLU A O 1
ATOM 844 N N . GLN A 1 109 ? 12.863 -5.108 -11.561 1.00 60.31 109 GLN A N 1
ATOM 845 C CA . GLN A 1 109 ? 13.482 -6.090 -12.465 1.00 60.31 109 GLN A CA 1
ATOM 846 C C . GLN A 1 109 ? 14.272 -5.441 -13.615 1.00 60.31 109 GLN A C 1
ATOM 848 O O . GLN A 1 109 ? 15.077 -6.103 -14.264 1.00 60.31 109 GLN A O 1
ATOM 853 N N . ARG A 1 110 ? 14.056 -4.145 -13.877 1.00 58.12 110 ARG A N 1
ATOM 854 C CA . ARG A 1 110 ? 14.764 -3.362 -14.905 1.00 58.12 110 ARG A CA 1
ATOM 855 C C . ARG A 1 110 ? 15.639 -2.251 -14.310 1.00 58.12 110 ARG A C 1
ATOM 857 O O . ARG A 1 110 ? 16.225 -1.474 -15.060 1.00 58.12 110 ARG A O 1
ATOM 864 N N . ALA A 1 111 ? 15.731 -2.160 -12.980 1.00 61.25 111 ALA A N 1
ATOM 865 C CA . ALA A 1 111 ? 16.372 -1.039 -12.291 1.00 61.25 111 ALA A CA 1
ATOM 866 C C . ALA A 1 111 ? 17.909 -1.040 -12.368 1.00 61.25 111 ALA A C 1
ATOM 868 O O . ALA A 1 111 ? 18.519 -0.002 -12.127 1.00 61.25 111 ALA A O 1
ATOM 869 N N . SER A 1 112 ? 18.540 -2.148 -12.773 1.00 63.03 112 SER A N 1
ATOM 870 C CA . SER A 1 112 ? 19.996 -2.232 -12.983 1.00 63.03 112 SER A CA 1
ATOM 871 C C . SER A 1 112 ? 20.534 -1.297 -14.079 1.00 63.03 112 SER A C 1
ATOM 873 O O . SER A 1 112 ? 21.743 -1.203 -14.244 1.00 63.03 112 SER A O 1
ATOM 875 N N . PHE A 1 113 ? 19.659 -0.607 -14.820 1.00 68.50 113 PHE A N 1
ATOM 876 C CA . PHE A 1 113 ? 20.014 0.261 -15.947 1.00 68.50 113 PHE A CA 1
ATOM 877 C C . PHE A 1 113 ? 19.445 1.682 -15.806 1.00 68.50 113 PHE A C 1
ATOM 879 O O . PHE A 1 113 ? 19.200 2.351 -16.807 1.00 68.50 113 PHE A O 1
ATOM 886 N N . LEU A 1 114 ? 19.190 2.158 -14.581 1.00 73.38 114 LEU A N 1
ATOM 887 C CA . LEU A 1 114 ? 18.669 3.519 -14.369 1.00 73.38 114 LEU A CA 1
ATOM 888 C C . LEU A 1 114 ? 19.630 4.627 -14.836 1.00 73.38 114 LEU A C 1
ATOM 890 O O . LEU A 1 114 ? 19.167 5.734 -15.113 1.00 73.38 114 LEU A O 1
ATOM 894 N N . ASP A 1 115 ? 20.920 4.316 -14.985 1.00 81.62 115 ASP A N 1
ATOM 895 C CA . ASP A 1 115 ? 21.934 5.220 -15.540 1.00 81.62 115 ASP A CA 1
ATOM 896 C C . ASP A 1 115 ? 21.813 5.388 -17.070 1.00 81.62 115 ASP A C 1
ATOM 898 O O . ASP A 1 115 ? 22.332 6.349 -17.639 1.00 81.62 115 ASP A O 1
ATOM 902 N N . ASP A 1 116 ? 21.082 4.498 -17.753 1.00 86.06 116 ASP A N 1
ATOM 903 C CA . ASP A 1 116 ? 20.754 4.637 -19.171 1.00 86.06 116 ASP A CA 1
ATOM 904 C C . ASP A 1 116 ? 19.497 5.510 -19.339 1.00 86.06 116 ASP A C 1
ATOM 906 O O . ASP A 1 116 ? 18.378 5.145 -18.961 1.00 86.06 116 ASP A O 1
ATOM 910 N N . ALA A 1 117 ? 19.664 6.671 -19.977 1.00 85.94 117 ALA A N 1
ATOM 911 C CA . ALA A 1 117 ? 18.587 7.633 -20.206 1.00 85.94 117 ALA A CA 1
ATOM 912 C C . ALA A 1 117 ? 17.395 7.064 -21.005 1.00 85.94 117 ALA A C 1
ATOM 914 O O . ALA A 1 117 ? 16.252 7.493 -20.802 1.00 85.94 117 ALA A O 1
ATOM 915 N N . LYS A 1 118 ? 17.632 6.110 -21.914 1.00 85.94 118 LYS A N 1
ATOM 916 C CA . LYS A 1 118 ? 16.580 5.425 -22.674 1.00 85.94 118 LYS A CA 1
ATOM 917 C C . LYS A 1 118 ? 15.804 4.479 -21.765 1.00 85.94 118 LYS A C 1
ATOM 919 O O . LYS A 1 118 ? 14.572 4.513 -21.782 1.00 85.94 118 LYS A O 1
ATOM 924 N N . VAL A 1 119 ? 16.494 3.690 -20.942 1.00 83.88 119 VAL A N 1
ATOM 925 C CA . VAL A 1 119 ? 15.841 2.765 -20.003 1.00 83.88 119 VAL A CA 1
ATOM 926 C C . VAL A 1 119 ? 15.061 3.530 -18.934 1.00 83.88 119 VAL A C 1
ATOM 928 O O . VAL A 1 119 ? 13.898 3.216 -18.678 1.00 83.88 119 VAL A O 1
ATOM 931 N N . ALA A 1 120 ? 15.625 4.609 -18.387 1.00 86.00 120 ALA A N 1
ATOM 932 C CA . ALA A 1 120 ? 14.929 5.475 -17.439 1.00 86.00 120 ALA A CA 1
ATOM 933 C C . ALA A 1 120 ? 13.628 6.061 -18.022 1.00 86.00 120 ALA A C 1
ATOM 935 O O . ALA A 1 120 ? 12.612 6.150 -17.326 1.00 86.00 120 ALA A O 1
ATOM 936 N N . ARG A 1 121 ? 13.621 6.441 -19.309 1.00 87.69 121 ARG A N 1
ATOM 937 C CA . ARG A 1 121 ? 12.410 6.914 -20.001 1.00 87.69 121 ARG A CA 1
ATOM 938 C C . ARG A 1 121 ? 11.363 5.809 -20.134 1.00 87.69 121 ARG A C 1
ATOM 940 O O . ARG A 1 121 ? 10.208 6.039 -19.786 1.00 87.69 121 ARG A O 1
ATOM 947 N N . GLN A 1 122 ? 11.774 4.614 -20.550 1.00 86.25 122 GLN A N 1
ATOM 948 C CA . GLN A 1 122 ? 10.882 3.458 -20.678 1.00 86.25 122 GLN A CA 1
ATOM 949 C C . GLN A 1 122 ? 10.265 3.051 -19.333 1.00 86.25 122 GLN A C 1
ATOM 951 O O . GLN A 1 122 ? 9.076 2.747 -19.268 1.00 86.25 122 GLN A O 1
ATOM 956 N N . ILE A 1 123 ? 11.036 3.093 -18.241 1.00 85.88 123 ILE A N 1
ATOM 957 C CA . ILE A 1 123 ? 10.517 2.835 -16.890 1.00 85.88 123 ILE A CA 1
ATOM 958 C C . ILE A 1 123 ? 9.464 3.885 -16.514 1.00 85.88 123 ILE A C 1
ATOM 960 O O . ILE A 1 123 ? 8.397 3.526 -16.022 1.00 85.88 123 ILE A O 1
ATOM 964 N N . LYS A 1 124 ? 9.709 5.175 -16.784 1.00 88.06 124 LYS A N 1
ATOM 965 C CA . LYS A 1 124 ? 8.720 6.239 -16.525 1.00 88.06 124 LYS A CA 1
ATOM 966 C C . LYS A 1 124 ? 7.428 6.030 -17.320 1.00 88.06 124 LYS A C 1
ATOM 968 O O . LYS A 1 124 ? 6.346 6.216 -16.766 1.00 88.06 124 LYS A O 1
ATOM 973 N N . GLU A 1 125 ? 7.522 5.652 -18.593 1.00 88.75 125 GLU A N 1
ATOM 974 C CA . GLU A 1 125 ? 6.361 5.344 -19.441 1.00 88.75 125 GLU A CA 1
ATOM 975 C C . GLU A 1 125 ? 5.576 4.140 -18.905 1.00 88.75 125 GLU A C 1
ATOM 977 O O . GLU A 1 125 ? 4.356 4.225 -18.751 1.00 88.75 125 GLU A O 1
ATOM 982 N N . LEU A 1 126 ? 6.276 3.069 -18.516 1.00 86.00 126 LEU A N 1
ATOM 983 C CA . LEU A 1 126 ? 5.680 1.881 -17.906 1.00 86.00 126 LEU A CA 1
ATOM 984 C C . LEU A 1 126 ? 4.932 2.220 -16.609 1.00 86.00 126 LEU A C 1
ATOM 986 O O . LEU A 1 126 ? 3.775 1.831 -16.450 1.00 86.00 126 LEU A O 1
ATOM 990 N N . VAL A 1 127 ? 5.555 2.987 -15.707 1.00 88.38 127 VAL A N 1
ATOM 991 C CA . VAL A 1 127 ? 4.922 3.437 -14.455 1.00 88.38 127 VAL A CA 1
ATOM 992 C C . VAL A 1 127 ? 3.666 4.254 -14.751 1.00 88.38 127 VAL A C 1
ATOM 994 O O . VAL A 1 127 ? 2.618 3.999 -14.164 1.00 88.38 127 VAL A O 1
ATOM 997 N N . ARG A 1 128 ? 3.728 5.209 -15.689 1.00 89.38 128 ARG A N 1
ATOM 998 C CA . ARG A 1 128 ? 2.565 6.036 -16.058 1.00 89.38 128 ARG A CA 1
ATOM 999 C C . ARG A 1 128 ? 1.419 5.209 -16.629 1.00 89.38 128 ARG A C 1
ATOM 1001 O O . ARG A 1 128 ? 0.271 5.523 -16.332 1.00 89.38 128 ARG A O 1
ATOM 1008 N N . SER A 1 129 ? 1.719 4.193 -17.436 1.00 88.06 129 SER A N 1
ATOM 1009 C CA . SER A 1 129 ? 0.708 3.279 -17.971 1.00 88.06 129 SER A CA 1
ATOM 1010 C C . SER A 1 129 ? 0.048 2.474 -16.855 1.00 88.06 129 SER A C 1
ATOM 1012 O O . SER A 1 129 ? -1.173 2.409 -1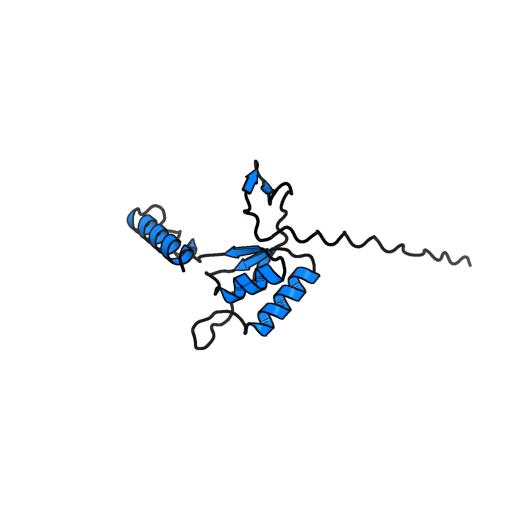6.796 1.00 88.06 129 SER A O 1
ATOM 1014 N N . LYS A 1 130 ? 0.847 1.905 -15.945 1.00 85.50 130 LYS A N 1
ATOM 1015 C CA . LYS A 1 130 ? 0.360 1.071 -14.841 1.00 85.50 130 LYS A CA 1
ATOM 1016 C C . LYS A 1 130 ? -0.464 1.843 -13.802 1.00 85.50 130 LYS A C 1
ATOM 1018 O O . LYS A 1 130 ? -1.409 1.294 -13.265 1.00 85.50 130 LYS A O 1
ATOM 1023 N N . VAL A 1 131 ? -0.136 3.110 -13.537 1.00 86.44 131 VAL A N 1
ATOM 1024 C CA . VAL A 1 131 ? -0.880 3.965 -12.585 1.00 86.44 131 VAL A CA 1
ATOM 1025 C C . VAL A 1 131 ? -2.232 4.438 -13.143 1.00 86.44 131 VAL A C 1
AT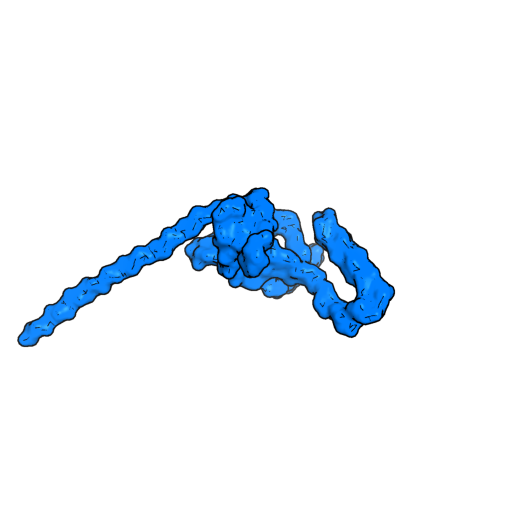OM 1027 O O . VAL A 1 131 ? -3.088 4.873 -12.380 1.00 86.44 131 VAL A O 1
ATOM 1030 N N . ARG A 1 132 ? -2.417 4.411 -14.469 1.00 84.31 132 ARG A N 1
ATOM 1031 C CA . ARG A 1 132 ? -3.649 4.865 -15.139 1.00 84.31 132 ARG A CA 1
ATOM 1032 C C . ARG A 1 132 ? -4.643 3.745 -15.457 1.00 84.31 132 ARG A C 1
ATOM 1034 O O . ARG A 1 132 ? -5.756 4.075 -15.856 1.00 84.31 132 ARG A O 1
ATOM 1041 N N . ALA A 1 133 ? -4.206 2.489 -15.379 1.00 65.31 133 ALA A N 1
ATOM 1042 C CA . ALA A 1 133 ? -5.042 1.306 -15.575 1.00 65.31 133 ALA A CA 1
ATOM 1043 C C . ALA A 1 133 ? -5.990 1.115 -14.384 1.00 65.31 133 ALA A C 1
ATOM 1045 O O . ALA A 1 133 ? -7.136 0.680 -14.631 1.00 65.31 133 ALA A O 1
#

Secondary structure (DSSP, 8-state):
--------PPPPPP-------TTSPEEEETTEEEETTEEE---EEE--PPPP-TTS--S--HHHHHHHHHHHHHTT--EEEESS---HHHHHHHHHTT-EEEE---GGGGGGGTTSHHHHHHHHHHHHHHHH-